Protein AF-A0A920HZS3-F1 (afdb_monomer)

Secondary structure (DSSP, 8-state):
-----------SSS-S--PPPTTTHHHHHHHHHHIIIIIITTTS--TTS--TT--------------GGGTS-HHHHHHHHHHHHHHHHTSPPPTT-SS---TTHHHHHHHHHHHHH-B---HHHHHHHHHHHHHTT---GGGGGGGB-

Foldseek 3Di:
DDPFPQPQDDDPDDDRDGDAADPTNVSSVVVVVCQCQFCVVQVQHGPVPDPVPPPDDGTGDDDDDDDVVVPDDPVVVVVVVVVVQVVQFPDDDDPPDPTGDDPPPVVVVVVVCLVVPADADDPVRVVVVVVVCVVVVPPDPVVCVVRYD

Radius of gyration: 22.38 Å; Cα contacts (8 Å, |Δi|>4): 102; chains: 1; bounding box: 60×46×53 Å

Solvent-accessible surface area (backbone atoms only — not comparable to full-atom values): 9313 Å² total; per-residue (Å²): 134,84,81,60,72,70,61,80,55,82,62,96,75,92,53,95,63,56,80,74,47,61,78,49,59,59,31,32,52,52,52,54,50,47,42,43,48,13,9,53,71,63,67,41,46,43,93,89,69,67,58,90,85,58,88,70,88,63,86,38,75,68,82,87,85,78,69,56,74,81,78,44,61,64,67,59,53,52,49,53,54,49,54,53,51,50,54,59,42,68,43,84,48,57,92,98,43,94,63,44,78,58,95,59,52,65,58,54,52,52,48,57,47,31,76,74,67,25,39,88,62,57,69,70,60,50,51,54,50,50,56,52,32,58,77,68,68,56,77,75,65,70,77,50,52,80,47,48,93

Structure (mmCIF, N/CA/C/O backbone):
data_AF-A0A920HZS3-F1
#
_entry.id   AF-A0A920HZS3-F1
#
loop_
_atom_site.group_PDB
_atom_site.id
_atom_site.type_symbol
_atom_site.label_atom_id
_atom_site.label_alt_id
_atom_site.label_comp_id
_atom_site.label_asym_id
_atom_site.label_entity_id
_atom_site.label_seq_id
_atom_site.pdbx_PDB_ins_code
_atom_site.Cartn_x
_atom_site.Cartn_y
_atom_site.Cartn_z
_atom_site.occupancy
_atom_site.B_iso_or_equiv
_atom_site.auth_seq_id
_atom_site.auth_comp_id
_atom_site.auth_asym_id
_atom_site.auth_atom_id
_atom_site.pdbx_PDB_model_num
ATOM 1 N N . MET A 1 1 ? 33.544 -1.940 9.341 1.00 32.44 1 MET A N 1
ATOM 2 C CA . MET A 1 1 ? 32.224 -2.349 9.871 1.00 32.44 1 MET A CA 1
ATOM 3 C C . MET A 1 1 ? 31.230 -1.238 9.549 1.00 32.44 1 MET A C 1
ATOM 5 O O . MET A 1 1 ? 31.240 -0.211 10.213 1.00 32.44 1 MET A O 1
ATOM 9 N N . VAL A 1 2 ? 30.465 -1.379 8.462 1.00 31.25 2 VAL A N 1
ATOM 10 C CA . VAL A 1 2 ? 29.473 -0.373 8.046 1.00 31.25 2 VAL A CA 1
ATOM 11 C C . VAL A 1 2 ? 28.285 -0.488 8.998 1.00 31.25 2 VAL A C 1
ATOM 13 O O . VAL A 1 2 ? 27.571 -1.487 8.977 1.00 31.25 2 VAL A O 1
ATOM 16 N N . LYS A 1 3 ? 28.110 0.497 9.885 1.00 35.41 3 LYS A N 1
ATOM 17 C CA . LYS A 1 3 ? 26.896 0.612 10.697 1.00 35.41 3 LYS A CA 1
ATOM 18 C C . LYS A 1 3 ? 25.742 0.905 9.743 1.00 35.41 3 LYS A C 1
ATOM 20 O O . LYS A 1 3 ? 25.602 2.025 9.265 1.00 35.41 3 LYS A O 1
ATOM 25 N N . TYR A 1 4 ? 24.945 -0.112 9.435 1.00 41.41 4 TYR A N 1
ATOM 26 C CA . TYR A 1 4 ? 23.640 0.098 8.823 1.00 41.41 4 TYR A CA 1
ATOM 27 C C . TYR A 1 4 ? 22.820 1.011 9.732 1.00 41.41 4 TYR A C 1
ATOM 29 O O . TYR A 1 4 ? 22.925 0.894 10.955 1.00 41.41 4 TYR A O 1
ATOM 37 N N . LEU A 1 5 ? 22.053 1.935 9.148 1.00 43.38 5 LEU A N 1
ATOM 38 C CA . LEU A 1 5 ? 21.222 2.883 9.886 1.00 43.38 5 LEU A CA 1
ATOM 39 C C . LEU A 1 5 ? 20.127 2.100 10.636 1.00 43.38 5 LEU A C 1
ATOM 41 O O . LEU A 1 5 ? 18.999 1.940 10.179 1.00 43.38 5 LEU A O 1
ATOM 45 N N . THR A 1 6 ? 20.456 1.571 11.807 1.00 38.56 6 THR A N 1
ATOM 46 C CA . THR A 1 6 ? 19.460 1.301 12.831 1.00 38.56 6 THR A CA 1
ATOM 47 C C . THR A 1 6 ? 19.045 2.676 13.327 1.00 38.56 6 THR A C 1
ATOM 49 O O . THR A 1 6 ? 19.744 3.266 14.154 1.00 38.56 6 THR A O 1
ATOM 52 N N . MET A 1 7 ? 17.978 3.235 12.756 1.00 43.72 7 MET A N 1
ATOM 53 C CA . MET A 1 7 ? 17.353 4.434 13.309 1.00 43.72 7 MET A CA 1
ATOM 54 C C . MET A 1 7 ? 16.944 4.077 14.737 1.00 43.72 7 MET A C 1
ATOM 56 O O . MET A 1 7 ? 16.033 3.280 14.952 1.00 43.72 7 MET A O 1
ATOM 60 N N . ARG A 1 8 ? 17.694 4.579 15.722 1.00 40.34 8 ARG A N 1
ATOM 61 C CA . ARG A 1 8 ? 17.333 4.454 17.133 1.00 40.34 8 ARG A CA 1
ATOM 62 C C . ARG A 1 8 ? 16.154 5.387 17.367 1.00 40.34 8 ARG A C 1
ATOM 64 O O . ARG A 1 8 ? 16.339 6.547 17.709 1.00 40.34 8 ARG A O 1
ATOM 71 N N . PHE A 1 9 ? 14.955 4.883 17.119 1.00 48.72 9 PHE A N 1
ATOM 72 C CA . PHE A 1 9 ? 13.735 5.539 17.556 1.00 48.72 9 PHE A CA 1
ATOM 73 C C . PHE A 1 9 ? 13.578 5.335 19.062 1.00 48.72 9 PHE A C 1
ATOM 75 O O . PHE A 1 9 ? 13.749 4.228 19.565 1.00 48.72 9 PHE A O 1
ATOM 82 N N . GLN A 1 10 ? 13.263 6.410 19.776 1.00 47.56 10 GLN A N 1
ATOM 83 C CA . GLN A 1 10 ? 13.046 6.423 21.217 1.00 47.56 10 GLN A CA 1
ATOM 84 C C . GLN A 1 10 ? 11.819 7.323 21.465 1.00 47.56 10 GLN A C 1
ATOM 86 O O . GLN A 1 10 ? 11.925 8.508 21.194 1.00 47.56 10 GLN A O 1
ATOM 91 N N . ILE A 1 11 ? 10.619 6.936 21.922 1.00 46.09 11 ILE A N 1
ATOM 92 C CA . ILE A 1 11 ? 9.870 5.673 22.071 1.00 46.09 11 ILE A CA 1
ATOM 93 C C . ILE A 1 11 ? 8.382 6.098 22.135 1.00 46.09 11 ILE A C 1
ATOM 95 O O . ILE A 1 11 ? 8.094 6.993 22.931 1.00 46.09 11 ILE A O 1
ATOM 99 N N . PRO A 1 12 ? 7.401 5.447 21.483 1.00 40.50 12 PRO A N 1
ATOM 100 C CA . PRO A 1 12 ? 6.062 5.345 22.056 1.00 40.50 12 PRO A CA 1
ATOM 101 C C . PRO A 1 12 ? 6.074 4.106 22.971 1.00 40.50 12 PRO A C 1
ATOM 103 O O . PRO A 1 12 ? 6.066 2.983 22.478 1.00 40.50 12 PRO A O 1
ATOM 106 N N . ASN A 1 13 ? 6.175 4.322 24.295 1.00 45.22 13 ASN A N 1
ATOM 107 C CA . ASN A 1 13 ? 6.324 3.340 25.401 1.00 45.22 13 ASN A CA 1
ATOM 108 C C . ASN A 1 13 ? 7.723 2.737 25.703 1.00 45.22 13 ASN A C 1
ATOM 110 O O . ASN A 1 13 ? 7.981 1.573 25.421 1.00 45.22 13 ASN A O 1
ATOM 114 N N . LYS A 1 14 ? 8.600 3.520 26.363 1.00 55.12 14 LYS A N 1
ATOM 115 C CA . LYS A 1 14 ? 9.710 3.155 27.301 1.00 55.12 14 LYS A CA 1
ATOM 116 C C . LYS A 1 14 ? 10.668 1.950 27.048 1.00 55.12 14 LYS A C 1
ATOM 118 O O . LYS A 1 14 ? 11.540 1.720 27.880 1.00 55.12 14 LYS A O 1
ATOM 123 N N . GLY A 1 15 ? 10.611 1.232 25.928 1.00 60.88 15 GLY A N 1
ATOM 124 C CA . GLY A 1 15 ? 11.574 0.189 25.542 1.00 60.88 15 GLY A CA 1
ATOM 125 C C . GLY A 1 15 ? 12.851 0.706 24.857 1.00 60.88 15 GLY A C 1
ATOM 126 O O . GLY A 1 15 ? 12.851 1.750 24.216 1.00 60.88 15 GLY A O 1
ATOM 127 N N . THR A 1 16 ? 13.948 -0.056 24.951 1.00 71.69 16 THR A N 1
ATOM 128 C CA . THR A 1 16 ? 15.247 0.229 24.292 1.00 71.69 16 THR A CA 1
ATOM 129 C C . THR A 1 16 ? 15.348 -0.298 22.852 1.00 71.69 16 THR A C 1
ATOM 131 O O . THR A 1 16 ? 16.395 -0.170 22.215 1.00 71.69 16 THR A O 1
ATOM 134 N N . GLY A 1 17 ? 14.285 -0.931 22.348 1.00 77.88 17 GLY A N 1
ATOM 135 C CA . GLY A 1 17 ? 14.233 -1.517 21.009 1.00 77.88 17 GLY A CA 1
ATOM 136 C C . GLY A 1 17 ? 13.891 -0.502 19.916 1.00 77.88 17 GLY A C 1
ATOM 137 O O . GLY A 1 17 ? 13.307 0.543 20.182 1.00 77.88 17 GLY A O 1
ATOM 138 N N . ALA A 1 18 ? 14.219 -0.845 18.669 1.00 79.88 18 ALA A N 1
ATOM 139 C CA . ALA A 1 18 ? 13.822 -0.096 17.479 1.00 79.88 18 ALA A CA 1
ATOM 140 C C . ALA A 1 18 ? 13.350 -1.056 16.381 1.00 79.88 18 ALA A C 1
ATOM 142 O O . ALA A 1 18 ? 13.878 -2.164 16.251 1.00 79.88 18 ALA A O 1
ATOM 143 N N . ILE A 1 19 ? 12.374 -0.621 15.579 1.00 86.06 19 ILE A N 1
ATOM 144 C CA . ILE A 1 19 ? 11.963 -1.351 14.376 1.00 86.06 19 ILE A CA 1
ATOM 145 C C . ILE A 1 19 ? 13.118 -1.304 13.371 1.00 86.06 19 ILE A C 1
ATOM 147 O O . ILE A 1 19 ? 13.740 -0.260 13.164 1.00 86.06 19 ILE A O 1
ATOM 151 N N . THR A 1 20 ? 13.424 -2.441 12.753 1.00 85.62 20 THR A N 1
ATOM 152 C CA . THR A 1 20 ? 14.476 -2.544 11.742 1.00 85.62 20 THR A CA 1
ATOM 153 C C . THR A 1 20 ? 13.915 -2.319 10.343 1.00 85.62 20 THR A C 1
ATOM 155 O O . THR A 1 20 ? 12.781 -2.681 10.032 1.00 85.62 20 THR A O 1
ATOM 158 N N . ALA A 1 21 ? 14.728 -1.724 9.470 1.00 88.81 21 ALA A N 1
ATOM 159 C CA . ALA A 1 21 ? 14.363 -1.577 8.070 1.00 88.81 21 ALA A CA 1
ATOM 160 C C . ALA A 1 21 ? 14.341 -2.943 7.364 1.00 88.81 21 ALA A C 1
ATOM 162 O O . ALA A 1 21 ? 15.256 -3.759 7.532 1.00 88.81 21 ALA A O 1
ATOM 163 N N . PHE A 1 22 ? 13.330 -3.173 6.522 1.00 89.75 22 PHE A N 1
ATOM 164 C CA . PHE A 1 22 ? 13.294 -4.355 5.661 1.00 89.75 22 PHE A CA 1
ATOM 165 C C . PHE A 1 22 ? 14.514 -4.355 4.725 1.00 89.75 22 PHE A C 1
ATOM 167 O O . PHE A 1 22 ? 14.925 -3.316 4.221 1.00 89.75 22 PHE A O 1
ATOM 174 N N . GLY A 1 23 ? 15.158 -5.500 4.499 1.00 91.56 23 GLY A N 1
ATOM 175 C CA . GLY A 1 23 ? 16.336 -5.541 3.620 1.00 91.56 23 GLY A CA 1
ATOM 176 C C . GLY A 1 23 ? 17.527 -4.679 4.088 1.00 91.56 23 GLY A C 1
ATOM 177 O O . GLY A 1 23 ? 18.344 -4.268 3.261 1.00 91.56 23 GLY A O 1
ATOM 178 N N . LEU A 1 24 ? 17.638 -4.405 5.396 1.00 92.50 24 LEU A N 1
ATOM 179 C CA . LEU A 1 24 ? 18.783 -3.744 6.039 1.00 92.50 24 LEU A CA 1
ATOM 180 C C . LEU A 1 24 ? 19.137 -2.391 5.389 1.00 92.50 24 LEU A C 1
ATOM 182 O O . LEU A 1 24 ? 18.318 -1.475 5.400 1.00 92.50 24 LEU A O 1
ATOM 186 N N . HIS A 1 25 ? 20.343 -2.240 4.823 1.00 91.94 25 HIS A N 1
ATOM 187 C CA . HIS A 1 25 ? 20.787 -0.984 4.202 1.00 91.94 25 HIS A CA 1
ATOM 188 C C . HIS A 1 25 ? 19.877 -0.507 3.077 1.00 91.94 25 HIS A C 1
ATOM 190 O O . HIS A 1 25 ? 19.737 0.699 2.899 1.00 91.94 25 HIS A O 1
ATOM 196 N N . LYS A 1 26 ? 19.257 -1.423 2.324 1.00 95.25 26 LYS A N 1
ATOM 197 C CA . LYS A 1 26 ? 18.381 -1.039 1.214 1.00 95.25 26 LYS A CA 1
ATOM 198 C C . LYS A 1 26 ? 17.103 -0.394 1.737 1.00 95.25 26 LYS A C 1
ATOM 200 O O . LYS A 1 26 ? 16.776 0.711 1.315 1.00 95.25 26 LYS A O 1
ATOM 205 N N . GLY A 1 27 ? 16.431 -1.017 2.708 1.00 93.62 27 GLY A N 1
ATOM 206 C CA . GLY A 1 27 ? 15.251 -0.404 3.322 1.00 93.62 27 GLY A CA 1
ATOM 207 C C . GLY A 1 27 ? 15.590 0.848 4.115 1.00 93.62 27 GLY A C 1
ATOM 208 O O . GLY A 1 27 ? 14.815 1.794 4.105 1.00 93.62 27 GLY A O 1
ATOM 209 N N . SER A 1 28 ? 16.762 0.899 4.750 1.00 92.94 28 SER A N 1
ATOM 210 C CA . SER A 1 28 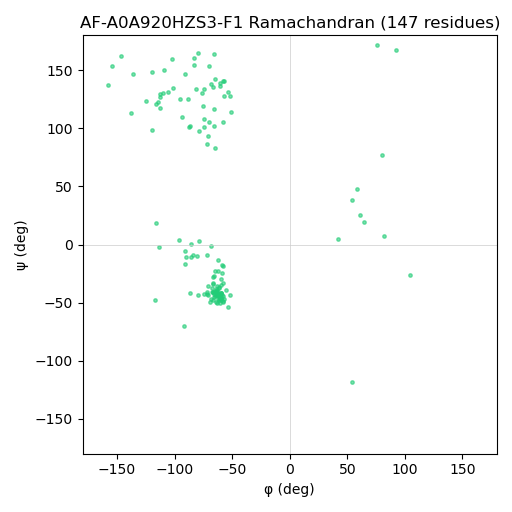? 17.225 2.108 5.430 1.00 92.94 28 SER A CA 1
ATOM 211 C C . SER A 1 28 ? 17.424 3.272 4.452 1.00 92.94 28 SER A C 1
ATOM 213 O O . SER A 1 28 ? 17.014 4.386 4.768 1.00 92.94 28 SER A O 1
ATOM 215 N N . GLY A 1 29 ? 18.019 3.030 3.280 1.00 94.88 29 GLY A N 1
ATOM 216 C CA . GLY A 1 29 ? 18.173 4.051 2.243 1.00 94.88 29 GLY A CA 1
ATOM 217 C C . GLY A 1 29 ? 16.828 4.523 1.687 1.00 94.88 29 GLY A C 1
ATOM 218 O O . GLY A 1 29 ? 16.615 5.723 1.533 1.00 94.88 29 GLY A O 1
ATOM 219 N N . ILE A 1 30 ? 15.890 3.595 1.465 1.00 95.12 30 ILE A N 1
ATOM 220 C CA . ILE A 1 30 ? 14.519 3.924 1.043 1.00 95.12 30 ILE A CA 1
ATOM 221 C C . ILE A 1 30 ? 13.816 4.777 2.106 1.00 95.12 30 ILE A C 1
ATOM 223 O O . ILE A 1 30 ? 13.226 5.798 1.768 1.00 95.12 30 ILE A O 1
ATOM 227 N N . ASN A 1 31 ? 13.922 4.411 3.385 1.00 91.81 31 ASN A N 1
ATOM 228 C CA . ASN A 1 31 ? 13.323 5.174 4.479 1.00 91.81 31 ASN A CA 1
ATOM 229 C C . ASN A 1 31 ? 13.921 6.585 4.593 1.00 91.81 31 ASN A C 1
ATOM 231 O O . ASN A 1 31 ? 13.195 7.550 4.805 1.00 91.81 31 ASN A O 1
ATOM 235 N N . PHE A 1 32 ? 15.237 6.719 4.409 1.00 92.31 32 PHE A N 1
ATOM 236 C CA . PHE A 1 32 ? 15.895 8.024 4.375 1.00 92.31 32 PHE A CA 1
ATOM 237 C C . PHE A 1 32 ? 15.349 8.901 3.239 1.00 92.31 32 PHE A C 1
ATOM 239 O O . PHE A 1 32 ? 15.003 10.057 3.463 1.00 92.31 32 PHE A O 1
ATOM 246 N N . MET A 1 33 ? 15.199 8.343 2.036 1.00 94.88 33 MET A N 1
ATOM 247 C CA . MET A 1 33 ? 14.591 9.052 0.908 1.00 94.88 33 MET A CA 1
ATOM 248 C C . MET A 1 33 ? 13.136 9.458 1.196 1.00 94.88 33 MET A C 1
ATOM 250 O O . MET A 1 33 ? 12.752 10.583 0.885 1.00 94.88 33 MET A O 1
ATOM 254 N N . MET A 1 34 ? 12.338 8.576 1.808 1.00 92.62 34 MET A N 1
ATOM 255 C CA . MET A 1 34 ? 10.951 8.872 2.190 1.00 92.62 34 MET A CA 1
ATOM 256 C C . MET A 1 34 ? 10.860 10.054 3.156 1.00 92.62 34 MET A C 1
ATOM 258 O O . MET A 1 34 ? 10.012 10.917 2.967 1.00 92.62 34 MET A O 1
ATOM 262 N N . GLU A 1 35 ? 11.756 10.139 4.138 1.00 91.19 35 GLU A N 1
ATOM 263 C CA . GLU A 1 35 ? 11.786 11.246 5.099 1.00 91.19 35 GLU A CA 1
ATOM 264 C C . GLU A 1 35 ? 12.113 12.589 4.423 1.00 91.19 35 GLU A C 1
ATOM 266 O O . GLU A 1 35 ? 11.509 13.618 4.724 1.00 91.19 35 GLU A O 1
ATOM 271 N N . ILE A 1 36 ? 13.038 12.585 3.460 1.00 93.50 36 ILE A N 1
ATOM 272 C CA . ILE A 1 36 ? 13.384 13.789 2.697 1.00 93.50 36 ILE A CA 1
ATOM 273 C C . ILE A 1 36 ? 12.223 14.223 1.797 1.00 93.50 36 ILE A C 1
ATOM 275 O O . ILE A 1 36 ? 11.869 15.399 1.776 1.00 93.50 36 ILE A O 1
ATOM 279 N N . LEU A 1 37 ? 11.618 13.291 1.060 1.00 95.06 37 LEU A N 1
ATOM 280 C CA . LEU A 1 37 ? 10.552 13.602 0.105 1.00 95.06 37 LEU A CA 1
ATOM 281 C C . LEU A 1 37 ? 9.221 13.925 0.786 1.00 95.06 37 LEU A C 1
ATOM 283 O O . LEU A 1 37 ? 8.528 14.844 0.366 1.00 95.06 37 LEU A O 1
ATOM 287 N N . GLY A 1 38 ? 8.853 13.158 1.807 1.00 92.06 38 GLY A N 1
ATOM 288 C CA . GLY A 1 38 ? 7.612 13.330 2.550 1.00 92.06 38 GLY A CA 1
ATOM 289 C C . GLY A 1 38 ? 7.713 14.451 3.570 1.00 92.06 38 GLY A C 1
ATOM 290 O O . GLY A 1 38 ? 6.803 15.260 3.646 1.00 92.06 38 GLY A O 1
ATOM 291 N N . GLY A 1 39 ? 8.813 14.547 4.313 1.00 89.75 39 GLY A N 1
ATOM 292 C CA . GLY A 1 39 ? 8.986 15.514 5.395 1.00 89.75 39 GLY A CA 1
ATOM 293 C C . GLY A 1 39 ? 9.628 16.824 4.945 1.00 89.75 39 GLY A C 1
ATOM 294 O O . GLY A 1 39 ? 8.968 17.863 4.880 1.00 89.75 39 GLY A O 1
ATOM 295 N N . ALA A 1 40 ? 10.922 16.774 4.612 1.00 89.81 40 ALA A N 1
ATOM 296 C CA . ALA A 1 40 ? 11.713 17.975 4.326 1.00 89.81 40 ALA A CA 1
ATOM 297 C C . ALA A 1 40 ? 11.177 18.768 3.124 1.00 89.81 40 ALA A C 1
ATOM 299 O O . ALA A 1 40 ? 10.996 19.980 3.218 1.00 89.81 40 ALA A O 1
ATOM 300 N N . LEU A 1 41 ? 10.895 18.089 2.009 1.00 93.12 41 LEU A N 1
ATOM 301 C CA . LEU A 1 41 ? 10.446 18.724 0.770 1.00 93.12 41 LEU A CA 1
ATOM 302 C C . LEU A 1 41 ? 9.047 19.340 0.896 1.00 93.12 41 LEU A C 1
ATOM 304 O O . LEU A 1 41 ? 8.796 20.398 0.328 1.00 93.12 41 LEU A O 1
ATOM 308 N N . THR A 1 42 ? 8.135 18.696 1.627 1.00 91.25 42 THR A N 1
ATOM 309 C CA . THR A 1 42 ? 6.761 19.205 1.795 1.00 91.25 42 THR A CA 1
ATOM 310 C C . THR A 1 42 ? 6.653 20.299 2.857 1.00 91.25 42 THR A C 1
ATOM 312 O O . THR A 1 42 ? 5.599 20.917 2.984 1.00 91.25 42 THR A O 1
ATOM 315 N N . GLY A 1 43 ? 7.716 20.535 3.634 1.00 87.19 43 GLY A N 1
ATOM 316 C CA . GLY A 1 43 ? 7.717 21.484 4.747 1.00 87.19 43 GLY A CA 1
ATOM 317 C C . GLY A 1 43 ? 7.130 20.938 6.053 1.00 87.19 43 GLY A C 1
ATOM 318 O O . GLY A 1 43 ? 7.019 21.692 7.014 1.00 87.19 43 GLY A O 1
ATOM 319 N N . SER A 1 44 ? 6.808 19.641 6.125 1.00 85.62 44 SER A N 1
ATOM 320 C CA . SER A 1 44 ? 6.258 18.993 7.334 1.00 85.62 44 SER A CA 1
ATOM 321 C C . SER A 1 44 ? 7.321 18.666 8.396 1.00 85.62 44 SER A C 1
ATOM 323 O O . SER A 1 44 ? 7.029 18.041 9.412 1.00 85.62 44 SER A O 1
ATOM 325 N N . GLY A 1 45 ? 8.579 19.042 8.151 1.00 83.25 45 GLY A N 1
ATOM 326 C CA . GLY A 1 45 ? 9.704 18.712 9.021 1.00 83.25 45 GLY A CA 1
ATOM 327 C C . GLY A 1 45 ? 10.158 17.257 8.894 1.00 83.25 45 GLY A C 1
ATOM 328 O O . GLY A 1 45 ? 9.547 16.447 8.203 1.00 83.25 45 GLY A O 1
ATOM 329 N N . VAL A 1 46 ? 11.281 16.945 9.541 1.00 83.56 46 VAL A N 1
ATOM 330 C CA . VAL A 1 46 ? 11.830 15.584 9.616 1.00 83.56 46 VAL A CA 1
ATOM 331 C C . VAL A 1 46 ? 11.917 15.131 11.067 1.00 83.56 46 VAL A C 1
ATOM 333 O O . VAL A 1 46 ? 12.205 15.926 11.963 1.00 83.56 46 VAL A O 1
ATOM 336 N N . ASN A 1 47 ? 11.765 13.831 11.289 1.00 75.06 47 ASN A N 1
ATOM 337 C CA . ASN A 1 47 ? 11.785 13.176 12.595 1.00 75.06 47 ASN A CA 1
ATOM 338 C C . ASN A 1 47 ? 13.089 13.400 13.392 1.00 75.06 47 ASN A C 1
ATOM 340 O O . ASN A 1 47 ? 13.107 13.229 14.608 1.00 75.06 47 ASN A O 1
ATOM 344 N N . GLY A 1 48 ? 14.186 13.800 12.738 1.00 67.69 48 GLY A N 1
ATOM 345 C CA . GLY A 1 48 ? 15.458 14.136 13.394 1.00 67.69 48 GLY A CA 1
ATOM 346 C C . GLY A 1 48 ? 15.580 15.582 13.896 1.00 67.69 48 GLY A C 1
ATOM 347 O O . GLY A 1 48 ? 16.535 15.885 14.604 1.00 67.69 48 GLY A O 1
ATOM 348 N N . GLY A 1 49 ? 14.652 16.468 13.519 1.00 58.19 49 GLY A N 1
ATOM 349 C CA . GLY A 1 49 ? 14.699 17.909 13.797 1.00 58.19 49 GLY A CA 1
ATOM 350 C C . GLY A 1 49 ? 13.565 18.410 14.689 1.00 58.19 49 GLY A C 1
ATOM 351 O O . GLY A 1 49 ? 13.263 19.601 14.667 1.00 58.19 49 GLY A O 1
ATOM 352 N N . VAL A 1 50 ? 12.902 17.512 15.424 1.00 55.09 50 VAL A N 1
ATOM 353 C CA . VAL A 1 50 ? 11.765 17.874 16.275 1.00 55.09 50 VAL A CA 1
ATOM 354 C C . VAL A 1 50 ? 12.280 18.692 17.452 1.00 55.09 50 VAL A C 1
ATOM 356 O O . VAL A 1 50 ? 12.911 18.173 18.374 1.00 55.09 50 VAL A O 1
ATOM 359 N N . ASP A 1 51 ? 12.019 19.992 17.387 1.00 56.34 51 ASP A N 1
ATOM 360 C CA . ASP A 1 51 ? 11.995 20.857 18.553 1.00 56.34 51 ASP A CA 1
ATOM 361 C C . ASP A 1 51 ? 11.078 20.194 19.585 1.00 56.34 51 ASP A C 1
ATOM 363 O O . ASP A 1 51 ? 9.895 19.981 19.308 1.00 56.34 51 ASP A O 1
ATOM 367 N N . LYS A 1 52 ? 11.636 19.760 20.720 1.00 57.12 52 LYS A N 1
ATOM 368 C CA . LYS A 1 52 ? 10.922 18.917 21.698 1.00 57.12 52 LYS A CA 1
ATOM 369 C C . LYS A 1 52 ? 9.697 19.614 22.296 1.00 57.12 52 LYS A C 1
ATOM 371 O O . LYS A 1 52 ? 8.862 18.942 22.893 1.00 57.12 52 LYS A O 1
ATOM 376 N N . ASP A 1 53 ? 9.597 20.921 22.080 1.00 58.38 53 ASP A N 1
ATOM 377 C CA . ASP A 1 53 ? 8.519 21.788 22.538 1.00 58.38 53 ASP A CA 1
ATOM 378 C C . ASP A 1 53 ? 7.369 21.904 21.515 1.00 58.38 53 ASP A C 1
ATOM 380 O O . ASP A 1 53 ? 6.327 22.491 21.807 1.00 58.38 53 ASP A O 1
ATOM 384 N N . LYS A 1 54 ? 7.504 21.324 20.310 1.00 57.03 54 LYS A N 1
ATOM 385 C CA . LYS A 1 54 ? 6.399 21.201 19.348 1.00 57.03 54 LYS A CA 1
ATOM 386 C C . LYS A 1 54 ? 5.616 19.917 19.616 1.00 57.03 54 LYS A C 1
ATOM 388 O O . LYS A 1 54 ? 5.990 18.842 19.161 1.00 57.03 54 LYS A O 1
ATOM 393 N N . GLU A 1 55 ? 4.466 20.050 20.270 1.00 55.25 55 GLU A N 1
ATOM 394 C CA . GLU A 1 55 ? 3.528 18.945 20.543 1.00 55.25 55 GLU A CA 1
ATOM 395 C C . GLU A 1 55 ? 2.826 18.373 19.290 1.00 55.25 55 GLU A C 1
ATOM 397 O O . GLU A 1 55 ? 2.048 17.423 19.379 1.00 55.25 55 GLU A O 1
ATOM 402 N N . ASN A 1 56 ? 3.091 18.918 18.101 1.00 62.53 56 ASN A N 1
ATOM 403 C CA . ASN A 1 56 ? 2.389 18.534 16.882 1.00 62.53 56 ASN A CA 1
ATOM 404 C C . ASN A 1 56 ? 3.140 17.437 16.123 1.00 62.53 56 ASN A C 1
ATOM 406 O O . ASN A 1 56 ? 4.167 17.694 15.495 1.00 62.53 56 ASN A O 1
ATOM 410 N N . ILE A 1 57 ? 2.575 16.229 16.113 1.00 68.81 57 ILE A N 1
ATOM 411 C CA . ILE A 1 57 ? 2.971 15.166 15.184 1.00 68.81 57 ILE A CA 1
ATOM 412 C C . ILE A 1 57 ? 2.611 15.624 13.767 1.00 68.81 57 ILE A C 1
ATOM 414 O O . ILE A 1 57 ? 1.438 15.821 13.450 1.00 68.81 57 ILE A O 1
ATOM 418 N N . GLN A 1 58 ? 3.618 15.787 12.911 1.00 74.94 58 GLN A N 1
ATOM 419 C CA . GLN A 1 58 ? 3.436 16.152 11.507 1.00 74.94 58 GLN A CA 1
ATOM 420 C C . GLN A 1 58 ? 3.690 14.926 10.628 1.00 74.94 58 GLN A C 1
ATOM 422 O O . GLN A 1 58 ? 4.682 14.223 10.804 1.00 74.94 58 GLN A O 1
ATOM 427 N N . ASN A 1 59 ? 2.779 14.656 9.691 1.00 82.00 59 ASN A N 1
ATOM 428 C CA . ASN A 1 59 ? 2.923 13.584 8.710 1.00 82.00 59 ASN A CA 1
ATOM 429 C C . ASN A 1 59 ? 2.911 14.191 7.308 1.00 82.00 59 ASN A C 1
ATOM 431 O O . ASN A 1 59 ? 1.851 14.517 6.771 1.00 82.00 59 ASN A O 1
ATOM 435 N N . GLY A 1 60 ? 4.102 14.377 6.748 1.00 87.88 60 GLY A N 1
ATOM 436 C CA . GLY A 1 60 ? 4.258 14.937 5.418 1.00 87.88 60 GLY A CA 1
ATOM 437 C C . GLY A 1 60 ? 4.063 13.894 4.324 1.00 87.88 60 GLY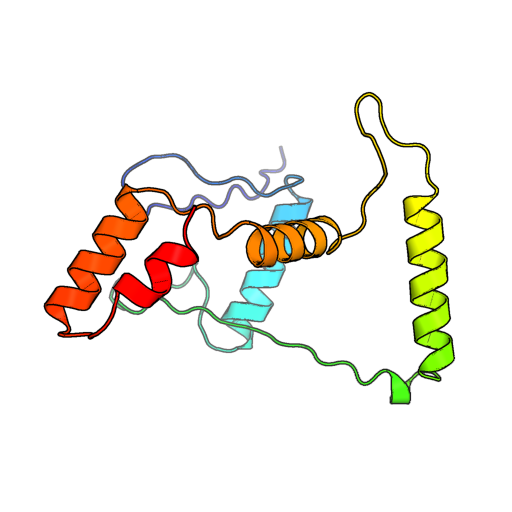 A C 1
ATOM 438 O O . GLY A 1 60 ? 4.611 12.793 4.382 1.00 87.88 60 GLY A O 1
ATOM 439 N N . MET A 1 61 ? 3.289 14.252 3.300 1.00 91.88 61 MET A N 1
ATOM 440 C CA . MET A 1 61 ? 2.973 13.373 2.178 1.00 91.88 61 MET A CA 1
ATOM 441 C C . MET A 1 61 ? 3.353 14.030 0.853 1.00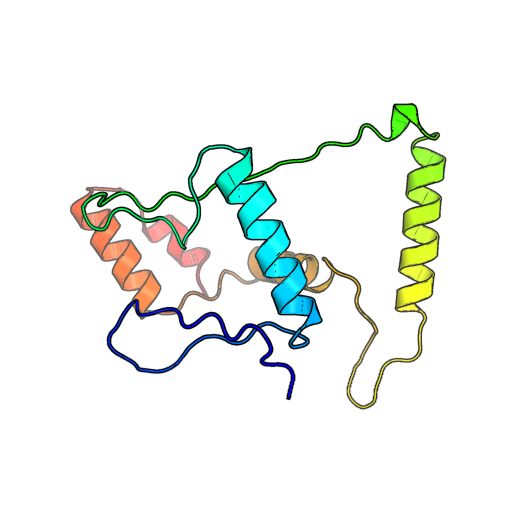 91.88 61 MET A C 1
ATOM 443 O O . MET A 1 61 ? 2.840 15.090 0.502 1.00 91.88 61 MET A O 1
ATOM 447 N N . LEU A 1 62 ? 4.192 13.345 0.075 1.00 95.31 62 LEU A N 1
ATOM 448 C CA . LEU A 1 62 ? 4.404 13.646 -1.338 1.00 95.31 62 LEU A CA 1
ATOM 449 C C . LEU A 1 62 ? 3.500 12.746 -2.186 1.00 95.31 62 LEU A C 1
ATOM 451 O O . LEU A 1 62 ? 3.573 11.523 -2.085 1.00 95.31 62 LEU A O 1
ATOM 455 N N . SER A 1 63 ? 2.685 13.346 -3.055 1.00 95.88 63 SER A N 1
ATOM 456 C CA . SER A 1 63 ? 1.895 12.621 -4.057 1.00 95.88 63 SER A CA 1
ATOM 457 C C . SER A 1 63 ? 2.401 12.933 -5.461 1.00 95.88 63 SER A C 1
ATOM 459 O O . SER A 1 63 ? 2.535 14.099 -5.828 1.00 95.88 63 SER A O 1
ATOM 461 N N . VAL A 1 64 ? 2.652 11.893 -6.258 1.00 95.94 64 VAL A N 1
ATOM 462 C CA . VAL A 1 64 ? 3.112 12.015 -7.647 1.00 95.94 64 VAL A CA 1
ATOM 463 C C . VAL A 1 64 ? 2.051 11.436 -8.573 1.00 95.94 64 VAL A C 1
ATOM 465 O O . VAL A 1 64 ? 1.716 10.257 -8.480 1.00 95.94 64 VAL A O 1
ATOM 468 N N . TYR A 1 65 ? 1.546 12.262 -9.488 1.00 97.00 65 TYR A N 1
ATOM 469 C CA . TYR A 1 65 ? 0.557 11.866 -10.488 1.00 97.00 65 TYR A CA 1
ATOM 470 C C . TYR A 1 65 ? 1.180 11.950 -11.878 1.00 97.00 65 TYR A C 1
ATOM 472 O O . TYR A 1 65 ? 1.645 13.009 -12.295 1.00 97.00 65 TYR A O 1
ATOM 480 N N . ILE A 1 66 ? 1.181 10.831 -12.602 1.00 96.50 66 ILE A N 1
ATOM 481 C CA . ILE A 1 66 ? 1.759 10.740 -13.946 1.00 96.50 66 ILE A CA 1
ATOM 482 C C . ILE A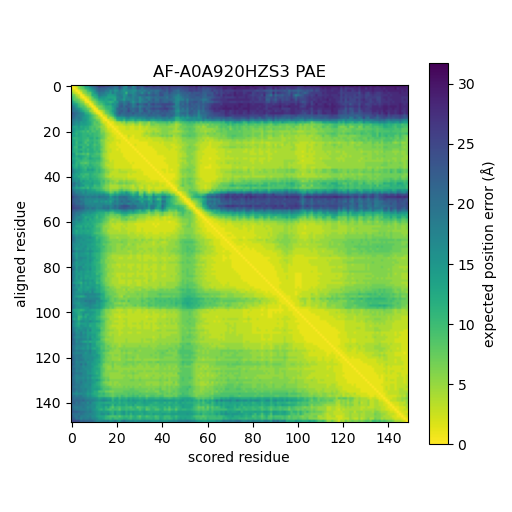 1 66 ? 0.630 10.505 -14.949 1.00 96.50 66 ILE A C 1
ATOM 484 O O . ILE A 1 66 ? -0.061 9.488 -14.910 1.00 96.50 66 ILE A O 1
ATOM 488 N N . SER A 1 67 ? 0.439 11.456 -15.865 1.00 96.81 67 SER A N 1
ATOM 489 C CA . SER A 1 67 ? -0.558 11.356 -16.935 1.00 96.81 67 SER A CA 1
ATOM 490 C C . SER A 1 67 ? -0.040 10.464 -18.065 1.00 96.81 67 SER A C 1
ATOM 492 O O . SER A 1 67 ? 0.690 10.930 -18.938 1.00 96.81 67 SER A O 1
ATOM 494 N N . ILE A 1 68 ? -0.445 9.189 -18.069 1.00 97.44 68 ILE A N 1
ATOM 495 C CA . ILE A 1 68 ? 0.021 8.168 -19.032 1.00 97.44 68 ILE A CA 1
ATOM 496 C C . ILE A 1 68 ? -0.189 8.589 -20.492 1.00 97.44 68 ILE A C 1
ATOM 498 O O . ILE A 1 68 ? 0.705 8.400 -21.311 1.00 97.44 68 ILE A O 1
ATOM 502 N N . LYS A 1 69 ? -1.319 9.242 -20.800 1.00 95.88 69 LYS A N 1
ATOM 503 C CA . LYS A 1 69 ? -1.662 9.717 -22.154 1.00 95.88 69 LYS A CA 1
ATOM 504 C C . LYS A 1 69 ? -0.643 10.690 -22.765 1.00 95.88 69 LYS A C 1
ATOM 506 O O . LYS A 1 69 ? -0.677 10.915 -23.966 1.00 95.88 69 LYS A O 1
ATOM 511 N N . ASN A 1 70 ? 0.230 11.287 -21.947 1.00 97.31 70 ASN A N 1
ATOM 512 C CA . ASN A 1 70 ? 1.285 12.185 -22.421 1.00 97.31 70 ASN A CA 1
ATOM 513 C C . ASN A 1 70 ? 2.544 11.424 -22.876 1.00 97.31 70 ASN A C 1
ATOM 515 O O . ASN A 1 70 ? 3.453 12.046 -23.414 1.00 97.31 70 ASN A O 1
ATOM 519 N N . PHE A 1 71 ? 2.615 10.112 -22.633 1.00 97.06 71 PHE A N 1
ATOM 520 C CA . PHE A 1 71 ? 3.769 9.269 -22.950 1.00 97.06 71 PHE A CA 1
ATOM 521 C C . PHE A 1 71 ? 3.415 8.190 -23.972 1.00 97.06 71 PHE A C 1
ATOM 523 O O . PHE A 1 71 ? 4.143 8.003 -24.941 1.00 97.06 71 PHE A O 1
ATOM 530 N N . VAL A 1 72 ? 2.305 7.478 -23.759 1.00 97.94 72 VAL A N 1
ATOM 531 C CA . VAL A 1 72 ? 1.881 6.343 -24.590 1.00 97.94 72 VAL A CA 1
ATOM 532 C C . VAL A 1 72 ? 0.358 6.264 -24.685 1.00 97.94 72 VAL A C 1
ATOM 534 O O . VAL A 1 72 ? -0.361 6.821 -23.850 1.00 97.94 72 VAL A O 1
ATOM 537 N N . ASP A 1 73 ? -0.138 5.532 -25.687 1.00 97.94 73 ASP A N 1
ATOM 538 C CA . ASP A 1 73 ? -1.553 5.170 -25.756 1.00 97.94 73 ASP A CA 1
ATOM 539 C C . ASP A 1 73 ? -1.985 4.386 -24.502 1.00 97.94 73 ASP A C 1
ATOM 541 O O . ASP A 1 73 ? -1.259 3.537 -23.974 1.00 97.94 73 ASP A O 1
ATOM 545 N N . LEU A 1 74 ? -3.193 4.675 -24.013 1.00 97.06 74 LEU A N 1
ATOM 546 C CA . LEU A 1 74 ? -3.682 4.104 -22.762 1.00 97.06 74 LEU A CA 1
ATOM 547 C C . LEU A 1 74 ? -4.004 2.611 -22.890 1.00 97.06 74 LEU A C 1
ATOM 549 O O . LEU A 1 74 ? -3.803 1.867 -21.928 1.00 97.06 74 LEU A O 1
ATOM 553 N N . ASN A 1 75 ? -4.513 2.164 -24.041 1.00 97.44 75 ASN A N 1
ATOM 554 C CA . ASN A 1 75 ? -4.812 0.748 -24.252 1.00 97.44 75 ASN A CA 1
ATOM 555 C C . ASN A 1 75 ? -3.520 -0.051 -24.389 1.00 97.44 75 ASN A C 1
ATOM 557 O O . ASN A 1 75 ? -3.400 -1.110 -23.776 1.00 97.44 75 ASN A O 1
ATOM 561 N N . TYR A 1 76 ? -2.533 0.496 -25.101 1.00 97.88 76 TYR A N 1
ATOM 562 C CA . TYR A 1 76 ? -1.182 -0.052 -25.134 1.00 97.88 76 TYR A CA 1
ATOM 563 C C . TYR A 1 76 ? -0.611 -0.228 -23.719 1.00 97.88 76 TYR A C 1
ATOM 565 O O . TYR A 1 76 ? -0.259 -1.341 -23.337 1.00 97.88 76 TYR A O 1
ATOM 573 N N . PHE A 1 77 ? -0.611 0.826 -22.892 1.00 98.19 77 PHE A N 1
ATOM 574 C CA . PHE A 1 77 ? -0.091 0.744 -21.522 1.00 98.19 77 PHE A CA 1
ATOM 575 C C . PHE A 1 77 ? -0.816 -0.306 -20.668 1.00 98.19 77 PHE A C 1
ATOM 577 O O . PHE A 1 77 ? -0.178 -1.081 -19.958 1.00 98.19 77 PHE A O 1
ATOM 584 N N . LYS A 1 78 ? -2.153 -0.368 -20.748 1.00 97.62 78 LYS A N 1
ATOM 585 C CA . LYS A 1 78 ? -2.945 -1.388 -20.040 1.00 97.62 78 LYS A CA 1
ATOM 586 C C . LYS A 1 78 ? -2.565 -2.805 -20.468 1.00 97.62 78 LYS A C 1
ATOM 588 O O . LYS A 1 78 ? -2.469 -3.682 -19.611 1.00 97.62 78 LYS A O 1
ATOM 593 N N . ASN A 1 79 ? -2.351 -3.020 -21.765 1.00 98.31 79 ASN A N 1
ATOM 594 C CA . ASN A 1 79 ? -1.947 -4.318 -22.295 1.00 98.31 79 ASN A CA 1
ATOM 595 C C . ASN A 1 79 ? -0.554 -4.710 -21.795 1.00 98.31 79 ASN A C 1
ATOM 597 O O . ASN A 1 79 ? -0.402 -5.821 -21.299 1.00 98.31 79 ASN A O 1
ATOM 601 N N . GLU A 1 80 ? 0.416 -3.795 -21.818 1.00 98.25 80 GLU A N 1
ATOM 602 C CA . GLU A 1 80 ? 1.768 -4.041 -21.295 1.00 98.25 80 GLU A CA 1
ATOM 603 C C . GLU A 1 80 ? 1.750 -4.397 -19.801 1.00 98.25 80 GLU A C 1
ATOM 605 O O . GLU A 1 80 ? 2.343 -5.393 -19.379 1.00 98.25 80 GLU A O 1
ATOM 610 N N . VAL A 1 81 ? 0.999 -3.641 -18.990 1.00 97.56 81 VAL A N 1
ATOM 611 C CA . VAL A 1 81 ? 0.830 -3.931 -17.556 1.00 97.56 81 VAL A CA 1
ATOM 612 C C . VAL A 1 81 ? 0.200 -5.307 -17.346 1.00 97.56 81 VAL A C 1
ATOM 614 O O . VAL A 1 81 ? 0.651 -6.059 -16.477 1.00 97.56 81 VAL A O 1
ATOM 617 N N . LYS A 1 82 ? -0.825 -5.661 -18.133 1.00 97.81 82 LYS A N 1
ATOM 618 C CA . LYS A 1 82 ? -1.476 -6.972 -18.052 1.00 97.81 82 LYS A CA 1
ATOM 619 C C . LYS A 1 82 ? -0.504 -8.094 -18.415 1.00 97.81 82 LYS A C 1
ATOM 621 O O . LYS A 1 82 ? -0.377 -9.037 -17.643 1.00 97.81 82 LYS A O 1
ATOM 626 N N . LEU A 1 83 ? 0.192 -7.975 -19.543 1.00 98.31 83 LEU A N 1
ATOM 627 C CA . LEU A 1 83 ? 1.150 -8.975 -20.017 1.00 98.31 83 LEU A CA 1
ATOM 628 C C . LEU A 1 83 ? 2.238 -9.238 -18.976 1.00 98.31 83 LEU A C 1
ATOM 630 O O . LEU A 1 83 ? 2.503 -10.391 -18.643 1.00 98.31 83 LEU A O 1
ATOM 634 N N . TYR A 1 84 ? 2.816 -8.180 -18.404 1.00 98.19 84 TYR A N 1
ATOM 635 C CA . TYR A 1 84 ? 3.841 -8.332 -17.376 1.00 98.19 84 TYR A CA 1
ATOM 636 C C . TYR A 1 84 ? 3.286 -8.936 -16.080 1.00 98.19 84 TYR A C 1
ATOM 638 O O . TYR A 1 84 ? 3.908 -9.811 -15.480 1.00 98.19 84 TYR A O 1
ATOM 646 N N . SER A 1 85 ? 2.089 -8.518 -15.665 1.00 97.69 85 SER A N 1
ATOM 647 C CA . SER A 1 85 ? 1.421 -9.079 -14.487 1.00 97.69 85 SER A CA 1
ATOM 648 C C . SER A 1 85 ? 1.143 -10.576 -14.649 1.00 97.69 85 SER A C 1
ATOM 650 O O . SER A 1 85 ? 1.368 -11.350 -13.720 1.00 97.69 85 SER A O 1
ATOM 652 N N . ASP A 1 86 ? 0.675 -10.993 -15.825 1.00 97.50 86 ASP A N 1
ATOM 653 C CA . ASP A 1 86 ? 0.407 -12.397 -16.144 1.00 97.50 86 ASP A CA 1
ATOM 654 C C . ASP A 1 86 ? 1.705 -13.209 -16.200 1.00 97.50 86 ASP A C 1
ATOM 656 O O . ASP A 1 86 ? 1.772 -14.304 -15.644 1.00 97.50 86 ASP A O 1
ATOM 660 N N . PHE A 1 87 ? 2.765 -12.643 -16.783 1.00 97.81 87 PHE A N 1
ATOM 661 C CA . PHE A 1 87 ? 4.094 -13.248 -16.786 1.00 97.81 87 PHE A CA 1
ATOM 662 C C . PHE A 1 87 ? 4.613 -13.501 -15.362 1.00 97.81 87 PHE A C 1
ATOM 664 O O . PHE A 1 87 ? 5.015 -14.624 -15.050 1.00 97.81 87 PHE A O 1
ATOM 671 N N . VAL A 1 88 ? 4.540 -12.510 -14.464 1.00 97.38 88 VAL A N 1
ATOM 672 C CA . VAL A 1 88 ? 4.964 -12.678 -13.061 1.00 97.38 88 VAL A CA 1
ATOM 673 C C . VAL A 1 88 ? 4.160 -13.787 -12.377 1.00 97.38 88 VAL A C 1
ATOM 675 O O . VAL A 1 88 ? 4.751 -14.670 -11.755 1.00 97.38 88 VAL A O 1
ATOM 678 N N . ARG A 1 89 ? 2.831 -13.797 -12.538 1.00 96.12 89 ARG A N 1
ATOM 679 C CA . ARG A 1 89 ? 1.965 -14.835 -11.950 1.00 96.12 89 ARG A CA 1
ATOM 680 C C . ARG A 1 89 ? 2.203 -16.230 -12.528 1.00 96.12 89 ARG A C 1
ATOM 682 O O . ARG A 1 89 ? 1.986 -17.209 -11.824 1.00 96.12 89 ARG A O 1
ATOM 689 N N . SER A 1 90 ? 2.668 -16.331 -13.774 1.00 96.75 90 SER A N 1
ATOM 690 C CA . SER A 1 90 ? 2.982 -17.613 -14.421 1.00 96.75 90 SER A CA 1
ATOM 691 C C . SER A 1 90 ? 4.243 -18.299 -13.879 1.00 96.75 90 SER A C 1
ATOM 693 O O . SER A 1 90 ? 4.517 -19.449 -14.222 1.00 96.75 90 SER A O 1
ATOM 695 N N . SER A 1 91 ? 5.018 -17.613 -13.031 1.00 96.81 91 SER A N 1
ATOM 696 C CA . SER A 1 91 ? 6.233 -18.176 -12.440 1.00 96.81 91 SER A CA 1
ATOM 697 C C . SER A 1 91 ? 5.911 -19.358 -11.512 1.00 96.81 91 SER A C 1
ATOM 699 O O . SER A 1 91 ? 4.934 -19.289 -10.760 1.00 96.81 91 SER A O 1
ATOM 701 N N . PRO A 1 92 ? 6.739 -20.422 -11.491 1.00 96.50 92 PRO A N 1
ATOM 702 C CA . PRO A 1 92 ? 6.551 -21.532 -10.563 1.00 96.50 92 PRO A CA 1
ATOM 703 C C . PRO A 1 92 ? 6.539 -21.039 -9.108 1.00 96.50 92 PRO A C 1
ATOM 705 O O . PRO A 1 92 ? 7.468 -20.330 -8.701 1.00 96.50 92 PRO A O 1
ATOM 708 N N . PRO A 1 93 ? 5.522 -21.393 -8.303 1.00 96.44 93 PRO A N 1
ATOM 709 C CA . PRO A 1 93 ? 5.476 -20.965 -6.916 1.00 96.44 93 PRO A CA 1
ATOM 710 C C . PRO A 1 93 ? 6.556 -21.670 -6.086 1.00 96.44 93 PRO A C 1
ATOM 712 O O . PRO A 1 93 ? 6.994 -22.783 -6.384 1.00 96.44 93 PRO A O 1
ATOM 715 N N . ALA A 1 94 ? 6.987 -21.016 -5.006 1.00 95.56 94 ALA A N 1
ATOM 716 C CA . ALA A 1 94 ? 7.896 -21.623 -4.041 1.00 95.56 94 ALA A CA 1
ATOM 717 C C . ALA A 1 94 ? 7.229 -22.802 -3.304 1.00 95.56 94 ALA A C 1
ATOM 719 O O . ALA A 1 94 ? 6.006 -22.935 -3.272 1.00 95.56 94 ALA A O 1
ATOM 720 N N . LYS A 1 95 ? 8.034 -23.650 -2.650 1.00 96.19 95 LYS A N 1
ATOM 721 C CA . LYS A 1 95 ? 7.517 -24.755 -1.828 1.00 96.19 95 LYS A CA 1
ATOM 722 C C . LYS A 1 95 ? 6.511 -24.227 -0.794 1.00 96.19 95 LYS A C 1
ATOM 724 O O . LYS A 1 95 ? 6.821 -23.290 -0.063 1.00 96.19 95 LYS A O 1
ATOM 729 N N . ASN A 1 96 ? 5.348 -24.875 -0.706 1.00 94.56 96 ASN A N 1
ATOM 730 C CA . ASN A 1 96 ? 4.226 -24.507 0.172 1.00 94.56 96 ASN A CA 1
ATOM 731 C C . ASN A 1 96 ? 3.571 -23.148 -0.142 1.00 94.56 96 ASN A C 1
ATOM 733 O O . ASN A 1 96 ? 2.882 -22.589 0.709 1.00 94.56 96 ASN A O 1
ATOM 737 N N . VAL A 1 97 ? 3.770 -22.613 -1.346 1.00 94.81 97 VAL A N 1
ATOM 738 C CA . VAL A 1 97 ? 3.030 -21.459 -1.863 1.00 94.81 97 VAL A CA 1
ATOM 739 C C . VAL A 1 97 ? 2.115 -21.958 -2.976 1.00 94.81 97 VAL A C 1
ATOM 741 O O . VAL A 1 97 ? 2.556 -22.691 -3.853 1.00 94.81 97 VAL A O 1
ATOM 744 N N . GLU A 1 98 ? 0.835 -21.592 -2.928 1.00 93.25 98 GLU A N 1
ATOM 745 C CA . GLU A 1 98 ? -0.153 -22.042 -3.918 1.00 93.25 98 GLU A CA 1
ATOM 746 C C . GLU A 1 98 ? 0.053 -21.364 -5.279 1.00 93.25 98 GLU A C 1
ATOM 748 O O . GLU A 1 98 ? 0.010 -22.012 -6.319 1.00 93.25 98 GLU A O 1
ATOM 753 N N . GLN A 1 99 ? 0.314 -20.055 -5.268 1.00 94.62 99 GLN A N 1
ATOM 754 C CA . GLN A 1 99 ? 0.484 -19.244 -6.471 1.00 94.62 99 GLN A CA 1
ATOM 755 C C . GLN A 1 99 ? 1.347 -18.010 -6.195 1.00 94.62 99 GLN A C 1
ATOM 757 O O . GLN A 1 99 ? 1.400 -17.506 -5.068 1.00 94.62 99 GLN A O 1
ATOM 762 N N . VAL A 1 100 ? 2.012 -17.506 -7.234 1.00 96.94 100 VAL A N 1
ATOM 763 C CA . VAL A 1 100 ? 2.726 -16.227 -7.178 1.00 96.94 100 VAL A CA 1
ATOM 764 C C . VAL A 1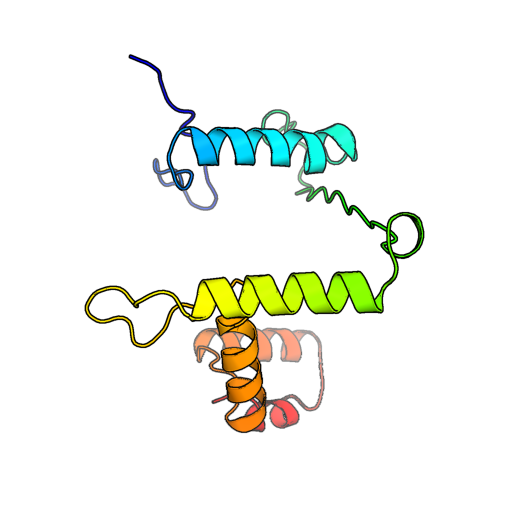 100 ? 1.711 -15.087 -7.243 1.00 96.94 100 VAL A C 1
ATOM 766 O O . VAL A 1 100 ? 0.848 -15.061 -8.114 1.00 96.94 100 VAL A O 1
ATOM 769 N N . LEU A 1 101 ? 1.828 -14.139 -6.315 1.00 96.50 101 LEU A N 1
ATOM 770 C CA . LEU A 1 101 ? 0.953 -12.971 -6.220 1.00 96.50 101 LEU A CA 1
ATOM 771 C C . LEU A 1 101 ? 1.703 -11.707 -6.626 1.00 96.50 101 LEU A C 1
ATOM 773 O O . LEU A 1 101 ? 2.906 -11.591 -6.377 1.00 96.50 101 LEU A O 1
ATOM 777 N N . ILE A 1 102 ? 0.976 -10.734 -7.169 1.00 97.19 102 ILE A N 1
ATOM 778 C CA . ILE A 1 102 ? 1.486 -9.372 -7.361 1.00 97.19 102 ILE A CA 1
ATOM 779 C C . ILE A 1 102 ? 0.930 -8.426 -6.284 1.00 97.19 102 ILE A C 1
ATOM 781 O O . ILE A 1 102 ? -0.094 -8.731 -5.660 1.00 97.19 102 ILE A O 1
ATOM 785 N N . PRO A 1 103 ? 1.577 -7.268 -6.043 1.00 96.62 103 PRO A N 1
ATOM 786 C CA . PRO A 1 103 ? 1.036 -6.250 -5.148 1.00 96.62 103 PRO A CA 1
ATOM 787 C C . PRO A 1 103 ? -0.410 -5.883 -5.520 1.00 96.62 103 PRO A C 1
ATOM 789 O O . PRO A 1 103 ? -0.688 -5.567 -6.675 1.00 96.62 103 PRO A O 1
ATOM 792 N N . GLY A 1 104 ? -1.322 -5.936 -4.545 1.00 96.06 104 GLY A N 1
ATOM 793 C CA . GLY A 1 104 ? -2.755 -5.690 -4.731 1.00 96.06 104 GLY A CA 1
ATOM 794 C C . GLY A 1 104 ? -3.627 -6.951 -4.729 1.00 96.06 104 GLY A C 1
ATOM 795 O O . GLY A 1 104 ? -4.795 -6.866 -4.349 1.00 96.06 104 GLY A O 1
ATOM 796 N N . ASP A 1 105 ? -3.100 -8.129 -5.093 1.00 96.31 105 ASP A N 1
ATOM 797 C CA . ASP A 1 105 ? -3.909 -9.360 -5.171 1.00 96.31 105 ASP A CA 1
ATOM 798 C C . ASP A 1 105 ? -4.489 -9.750 -3.796 1.00 96.31 105 ASP A C 1
ATOM 800 O O . ASP A 1 105 ? -5.677 -10.074 -3.672 1.00 96.31 105 ASP A O 1
ATOM 804 N N . LYS A 1 106 ? -3.668 -9.671 -2.736 1.00 95.81 106 LYS A N 1
ATOM 805 C CA . LYS A 1 106 ? -4.092 -9.985 -1.361 1.00 95.81 106 LYS A CA 1
ATOM 806 C C . LYS A 1 106 ? -5.159 -9.018 -0.871 1.00 95.81 106 LYS A C 1
ATOM 808 O O . LYS A 1 106 ? -6.137 -9.441 -0.254 1.00 95.81 106 LYS A O 1
ATOM 813 N N . GLU A 1 107 ? -4.979 -7.732 -1.141 1.00 97.12 107 GLU A N 1
ATOM 814 C CA . GLU A 1 107 ? -5.888 -6.667 -0.741 1.00 97.12 107 GLU A CA 1
ATOM 815 C C . GLU A 1 107 ? -7.241 -6.822 -1.440 1.00 97.12 107 GLU A C 1
ATOM 817 O O . GLU A 1 107 ? -8.271 -6.762 -0.772 1.00 97.12 107 GLU A O 1
ATOM 822 N N . ILE A 1 108 ? -7.253 -7.116 -2.746 1.00 97.38 108 ILE A N 1
ATOM 823 C CA . ILE A 1 108 ? -8.479 -7.384 -3.514 1.00 97.38 108 ILE A CA 1
ATO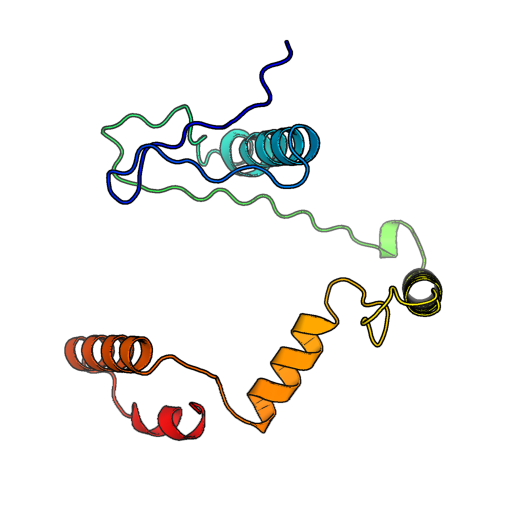M 824 C C . ILE A 1 108 ? -9.220 -8.598 -2.946 1.00 97.38 108 ILE A C 1
ATOM 826 O O . ILE A 1 108 ? -10.431 -8.533 -2.732 1.00 97.38 108 ILE A O 1
ATOM 830 N N . SER A 1 109 ? -8.511 -9.700 -2.683 1.00 96.56 109 SER A N 1
ATOM 831 C CA . SER A 1 109 ? -9.116 -10.908 -2.109 1.00 96.56 109 SER A CA 1
ATOM 832 C C . SER A 1 109 ? -9.699 -10.642 -0.721 1.00 96.56 109 SER A C 1
ATOM 834 O O . SER A 1 109 ? -10.845 -10.990 -0.447 1.00 96.56 109 SER A O 1
ATOM 836 N N . THR A 1 110 ? -8.930 -9.976 0.140 1.00 96.81 110 THR A N 1
ATOM 837 C CA . THR A 1 110 ? -9.343 -9.625 1.506 1.00 96.81 110 THR A CA 1
ATOM 838 C C . THR A 1 110 ? -10.542 -8.680 1.499 1.00 96.81 110 THR A C 1
ATOM 840 O O . THR A 1 110 ? -11.442 -8.807 2.321 1.00 96.81 110 THR A O 1
ATOM 843 N N . ASN A 1 111 ? -10.577 -7.730 0.567 1.00 96.88 111 ASN A N 1
ATOM 844 C CA . ASN A 1 111 ? -11.678 -6.791 0.417 1.00 96.88 111 ASN A CA 1
ATOM 845 C C . ASN A 1 111 ? -12.967 -7.509 -0.021 1.00 96.88 111 ASN A C 1
ATOM 847 O O . ASN A 1 111 ? -13.997 -7.339 0.628 1.00 96.88 111 ASN A O 1
ATOM 851 N N . LYS A 1 112 ? -12.895 -8.382 -1.037 1.00 97.25 112 LYS A N 1
ATOM 852 C CA . LYS A 1 112 ? -14.032 -9.216 -1.475 1.00 97.25 112 LYS A CA 1
ATOM 853 C C . LYS A 1 112 ? -14.575 -10.093 -0.348 1.00 97.25 112 LYS A C 1
ATOM 855 O O . LYS A 1 112 ? -15.788 -10.175 -0.174 1.00 97.25 112 LYS A O 1
ATOM 860 N N . ASP A 1 113 ? -13.682 -10.730 0.407 1.00 96.44 113 ASP A N 1
ATOM 861 C CA . ASP A 1 113 ? -14.052 -11.542 1.564 1.00 96.44 113 ASP A CA 1
ATOM 862 C C . ASP A 1 113 ? -14.778 -10.701 2.618 1.00 96.44 113 ASP A C 1
ATOM 864 O O . ASP A 1 113 ? -15.893 -11.039 3.000 1.00 96.44 113 ASP A O 1
ATOM 868 N N . ARG A 1 114 ? -14.216 -9.550 3.001 1.00 95.62 114 ARG A N 1
ATOM 869 C CA . ARG A 1 114 ? -14.807 -8.650 4.003 1.00 95.62 114 ARG A CA 1
ATOM 870 C C . ARG A 1 114 ? -16.160 -8.077 3.590 1.00 95.62 114 ARG A C 1
ATOM 872 O O . ARG A 1 114 ? -17.038 -7.944 4.435 1.00 95.62 114 ARG A O 1
ATOM 879 N N . PHE A 1 115 ? -16.363 -7.779 2.306 1.00 93.94 115 PHE A N 1
ATOM 880 C CA . PHE A 1 115 ? -17.672 -7.352 1.799 1.00 93.94 115 PHE A CA 1
ATOM 881 C C . PHE A 1 115 ? -18.728 -8.456 1.873 1.00 93.94 115 PHE A C 1
ATOM 883 O O . PHE A 1 115 ? -19.903 -8.161 2.071 1.00 93.94 115 PHE A O 1
ATOM 890 N N . LYS A 1 116 ? -18.326 -9.719 1.699 1.00 94.81 116 LYS A N 1
ATOM 891 C CA . LYS A 1 116 ? -19.244 -10.863 1.708 1.00 94.81 116 LYS A CA 1
ATOM 8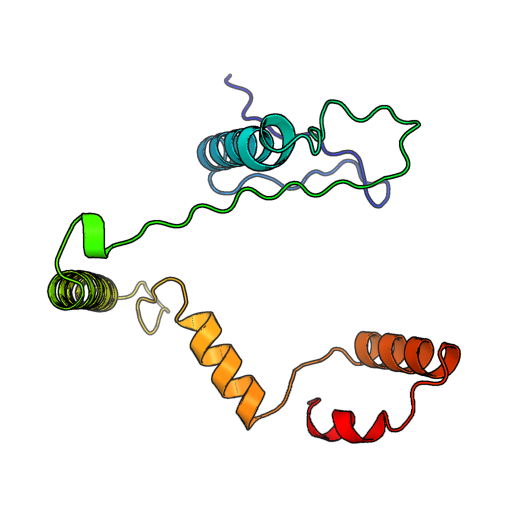92 C C . LYS A 1 116 ? -19.501 -11.405 3.116 1.00 94.81 116 LYS A C 1
ATOM 894 O O . LYS A 1 116 ? -20.623 -11.783 3.427 1.00 94.81 116 LYS A O 1
ATOM 899 N N . ASN A 1 117 ? -18.453 -11.484 3.929 1.00 94.69 117 ASN A N 1
ATOM 900 C CA . ASN A 1 117 ? -18.420 -12.249 5.173 1.00 94.69 117 ASN A CA 1
ATOM 901 C C . ASN A 1 117 ? -18.296 -11.371 6.428 1.00 94.69 117 ASN A C 1
ATOM 903 O O . ASN A 1 117 ? -18.303 -11.917 7.529 1.00 94.69 117 ASN A O 1
ATOM 907 N N . GLY A 1 118 ? -18.182 -10.049 6.280 1.00 93.88 118 GLY A N 1
ATOM 908 C CA . GLY A 1 118 ? -18.018 -9.107 7.387 1.00 93.88 118 GLY A CA 1
ATOM 909 C C . GLY A 1 118 ? -16.556 -8.797 7.730 1.00 93.88 118 GLY A C 1
ATOM 910 O O . GLY A 1 118 ? -15.610 -9.432 7.258 1.00 93.88 118 GLY A O 1
ATOM 911 N N . LEU A 1 119 ? -16.365 -7.765 8.548 1.00 95.31 119 LEU A N 1
ATOM 912 C CA . LEU A 1 119 ? -15.073 -7.267 9.00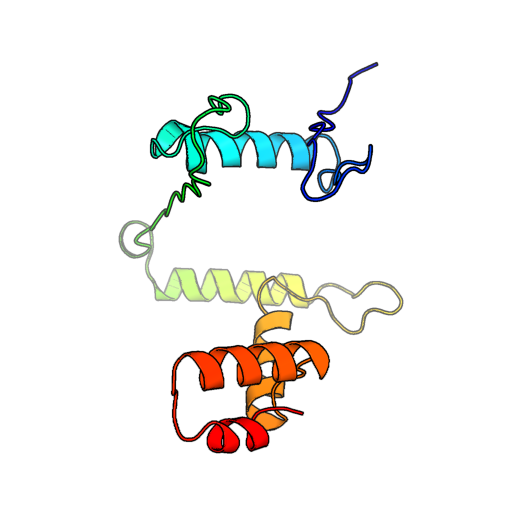0 1.00 95.31 119 LEU A CA 1
ATOM 913 C C . LEU A 1 119 ? -14.634 -8.001 10.272 1.00 95.31 119 LEU A C 1
ATOM 915 O O . LEU A 1 119 ? -15.356 -7.951 11.267 1.00 95.31 119 LEU A O 1
ATOM 919 N N . PRO A 1 120 ? -13.432 -8.605 10.290 1.00 94.19 120 PRO A N 1
ATOM 920 C CA . PRO A 1 120 ? -12.878 -9.166 11.511 1.00 94.19 120 PRO A CA 1
ATOM 921 C C . PRO A 1 120 ? -12.386 -8.021 12.401 1.00 94.19 120 PRO A C 1
ATOM 923 O O . PRO A 1 120 ? -11.313 -7.455 12.171 1.00 94.19 120 PRO A O 1
ATOM 926 N N . VAL A 1 121 ? -13.180 -7.662 13.405 1.00 93.69 121 VAL A N 1
ATOM 927 C CA . VAL A 1 121 ? -12.834 -6.629 14.388 1.00 93.69 121 VAL A CA 1
ATOM 928 C C . VAL A 1 121 ? -12.641 -7.307 15.735 1.00 93.69 121 VAL A C 1
ATOM 930 O O . VAL A 1 121 ? -13.506 -8.039 16.203 1.00 93.69 121 VAL A O 1
ATOM 933 N N . ALA A 1 122 ? -11.496 -7.074 16.377 1.00 94.31 122 ALA A N 1
ATOM 934 C CA . ALA A 1 122 ? -11.263 -7.618 17.710 1.00 94.31 122 ALA A CA 1
ATOM 935 C C . ALA A 1 122 ? -12.321 -7.071 18.691 1.00 94.31 122 ALA A C 1
ATOM 937 O O . ALA A 1 122 ? -12.544 -5.856 18.683 1.00 94.31 122 ALA A O 1
ATOM 938 N N . PRO A 1 123 ? -12.909 -7.899 19.578 1.00 92.44 123 PRO A N 1
ATOM 939 C CA . PRO A 1 123 ? -13.989 -7.462 20.465 1.00 92.44 123 PRO A CA 1
ATOM 940 C C . PRO A 1 123 ? -13.649 -6.193 21.254 1.00 92.44 123 PRO A C 1
ATOM 942 O O . PRO A 1 123 ? -14.424 -5.247 21.273 1.00 92.44 123 PRO A O 1
ATOM 945 N N . LEU A 1 124 ? -12.431 -6.111 21.800 1.00 95.00 124 LEU A N 1
ATOM 946 C CA . LEU A 1 124 ? -11.966 -4.932 22.538 1.00 95.00 124 LEU A CA 1
ATOM 947 C C . LEU A 1 124 ? -11.931 -3.654 21.682 1.00 95.00 124 LEU A C 1
ATOM 949 O O . LEU A 1 124 ? -12.234 -2.570 22.173 1.00 95.00 124 LEU A O 1
ATOM 953 N N . VAL A 1 125 ? -11.563 -3.763 20.402 1.00 94.62 125 VAL A N 1
ATOM 954 C CA . VAL A 1 125 ? -11.570 -2.616 19.482 1.00 94.62 125 VAL A CA 1
ATOM 955 C C . VAL A 1 125 ? -13.004 -2.156 19.237 1.00 94.62 125 VAL A C 1
ATOM 957 O O . VAL A 1 125 ? -13.255 -0.953 19.240 1.00 94.62 125 VAL A O 1
ATOM 960 N N . TRP A 1 126 ? -13.946 -3.091 19.082 1.00 93.62 126 TRP A N 1
ATOM 961 C CA . TRP A 1 126 ? -15.357 -2.752 18.910 1.00 93.62 126 TRP A CA 1
ATOM 962 C C . TRP A 1 126 ? -15.957 -2.088 20.152 1.00 93.62 126 TRP A C 1
ATOM 964 O O . TRP A 1 126 ? -16.618 -1.059 20.030 1.00 93.62 126 TRP A O 1
ATOM 974 N N . GLU A 1 127 ? -15.652 -2.592 21.349 1.00 93.12 127 GLU A N 1
ATOM 975 C CA . GLU A 1 127 ? -16.070 -1.954 22.605 1.00 93.12 127 GLU A CA 1
ATOM 976 C C . GLU A 1 127 ? -15.523 -0.526 22.739 1.00 93.12 127 GLU A C 1
ATOM 978 O O . GLU A 1 127 ? -16.256 0.393 23.106 1.00 93.12 127 GLU A O 1
ATOM 983 N N . ASN A 1 128 ? -14.259 -0.298 22.368 1.00 95.06 128 ASN A N 1
ATOM 984 C CA . ASN A 1 128 ? -13.671 1.043 22.385 1.00 95.06 128 ASN A CA 1
ATOM 985 C C . ASN A 1 128 ? -14.365 1.999 21.402 1.00 95.06 128 ASN A C 1
ATOM 987 O O . ASN A 1 128 ? -14.562 3.177 21.718 1.00 95.06 128 ASN A O 1
ATOM 991 N N . ILE A 1 129 ? -14.747 1.504 20.219 1.00 93.44 129 ILE A N 1
ATOM 992 C CA . ILE A 1 129 ? -15.519 2.276 19.240 1.00 93.44 129 ILE A CA 1
ATOM 993 C C . ILE A 1 129 ? -16.893 2.629 19.818 1.00 93.44 129 ILE A C 1
ATOM 995 O O . ILE A 1 129 ? -17.250 3.808 19.817 1.00 93.44 129 ILE A O 1
ATOM 999 N N . LYS A 1 130 ? -17.622 1.651 20.375 1.00 93.00 130 LYS A N 1
ATOM 1000 C CA . LYS A 1 130 ? -18.937 1.877 20.997 1.00 93.00 130 LYS A CA 1
ATOM 1001 C C . LYS A 1 130 ? -18.869 2.893 22.134 1.00 93.00 130 LYS A C 1
ATOM 1003 O O . LYS A 1 130 ? -19.588 3.885 22.092 1.00 93.00 130 LYS A O 1
ATOM 1008 N N . SER A 1 131 ? -17.934 2.733 23.072 1.00 94.56 131 SER A N 1
ATOM 1009 C CA . SER A 1 131 ? -17.778 3.678 24.187 1.00 94.56 131 SER A CA 1
ATOM 1010 C C . SER A 1 131 ? -17.466 5.102 23.707 1.00 94.56 131 SER A C 1
ATOM 1012 O O . SER A 1 131 ? -17.904 6.082 24.309 1.00 94.56 131 SER A O 1
ATOM 1014 N N . THR A 1 132 ? -16.709 5.245 22.616 1.00 95.75 132 THR A N 1
ATOM 1015 C CA . THR A 1 132 ? -16.402 6.564 22.043 1.00 95.75 132 THR A CA 1
ATOM 1016 C C . THR A 1 132 ? -17.631 7.185 21.386 1.00 95.75 132 THR A C 1
ATOM 1018 O O . THR A 1 132 ? -17.904 8.367 21.583 1.00 95.75 132 THR A O 1
ATOM 1021 N N . ALA A 1 133 ? -18.394 6.391 20.639 1.00 94.69 133 ALA A N 1
ATOM 1022 C CA . ALA A 1 133 ? -19.631 6.821 20.006 1.00 94.69 133 ALA A CA 1
ATOM 1023 C C . ALA A 1 133 ? -20.708 7.228 21.026 1.00 94.69 133 ALA A C 1
ATOM 1025 O O . ALA A 1 133 ? -21.345 8.263 20.840 1.00 94.69 133 ALA A O 1
ATOM 1026 N N . GLU A 1 134 ? -20.848 6.491 22.130 1.00 93.56 134 GLU A N 1
ATOM 1027 C CA . GLU A 1 134 ? -21.741 6.839 23.243 1.00 93.56 134 GLU A CA 1
ATOM 1028 C C . GLU A 1 134 ? -21.385 8.197 23.856 1.00 93.56 134 GLU A C 1
ATOM 1030 O O . GLU A 1 134 ? -22.250 9.058 24.000 1.00 93.56 134 GLU A O 1
ATOM 1035 N N . LYS A 1 135 ? -20.098 8.444 24.144 1.00 96.50 135 LYS A N 1
ATOM 1036 C CA . LYS A 1 135 ? -19.629 9.737 24.682 1.00 96.50 135 LYS A CA 1
ATOM 1037 C C . LYS A 1 135 ? -19.937 10.914 23.756 1.00 96.50 135 LYS A C 1
ATOM 1039 O O . LYS A 1 135 ? -20.097 12.037 24.226 1.00 96.50 135 LYS A O 1
ATOM 1044 N N . LEU A 1 136 ? -19.984 10.659 22.451 1.00 97.12 136 LEU A N 1
ATOM 1045 C CA . LEU A 1 136 ? -20.267 11.652 21.418 1.00 97.12 136 LEU A CA 1
ATOM 1046 C C . LEU A 1 136 ? -21.744 11.672 20.989 1.00 97.12 136 LEU A C 1
ATOM 1048 O O . LEU A 1 136 ? -22.091 12.434 20.089 1.00 97.12 136 LEU A O 1
ATOM 1052 N N . ASN A 1 137 ? -22.612 10.878 21.628 1.00 95.44 137 ASN A N 1
ATOM 1053 C CA . ASN A 1 137 ? -24.032 10.732 21.295 1.00 95.44 137 ASN A CA 1
ATOM 1054 C C . ASN A 1 137 ? -24.289 10.365 19.820 1.00 95.44 137 ASN A C 1
ATOM 1056 O O . ASN A 1 137 ? -25.231 10.861 19.202 1.00 95.44 137 ASN A O 1
ATOM 1060 N N . VAL A 1 138 ? -23.449 9.506 19.235 1.00 94.38 138 VAL A N 1
ATOM 1061 C CA . VAL A 1 138 ? -23.660 8.998 17.873 1.00 94.38 138 VAL A CA 1
ATOM 1062 C C . VAL A 1 138 ? -24.774 7.940 17.900 1.00 94.38 138 VAL A C 1
ATOM 1064 O O . VAL A 1 138 ? -24.612 6.922 18.574 1.00 94.38 138 VAL A O 1
ATOM 1067 N N . PRO A 1 139 ? -25.893 8.139 17.178 1.00 89.50 139 PRO A N 1
ATOM 1068 C CA . PRO A 1 139 ? -27.013 7.204 17.199 1.00 89.50 139 PRO A CA 1
ATOM 1069 C C . PRO A 1 139 ? -26.776 5.975 16.302 1.00 89.50 139 PRO A C 1
ATOM 1071 O O . PRO A 1 139 ? -25.928 5.990 15.406 1.00 89.50 139 PRO A O 1
ATOM 1074 N N . GLU A 1 140 ? -27.600 4.940 16.505 1.00 85.75 140 GLU A N 1
ATOM 1075 C CA . GLU A 1 140 ? -27.748 3.769 15.618 1.00 85.75 140 GLU A CA 1
ATOM 1076 C C . GLU A 1 140 ? -26.460 2.963 15.363 1.00 85.75 140 GLU A C 1
ATOM 1078 O O . GLU A 1 140 ? -26.144 2.616 14.223 1.00 85.75 140 GLU A O 1
ATOM 1083 N N . LEU A 1 141 ? -25.702 2.629 16.408 1.00 86.31 141 LEU A N 1
ATOM 1084 C CA . LEU A 1 141 ? -24.495 1.803 16.253 1.00 86.31 141 LEU A CA 1
ATOM 1085 C C . LEU A 1 141 ? -24.801 0.364 15.817 1.00 86.31 141 LEU A C 1
ATOM 1087 O O . LEU A 1 141 ? -24.012 -0.233 15.083 1.00 86.31 141 LEU A O 1
ATOM 1091 N N . ASP A 1 142 ? -25.979 -0.145 16.168 1.00 86.31 142 ASP A N 1
ATOM 1092 C CA . ASP A 1 142 ? -26.434 -1.508 15.872 1.00 86.31 142 ASP A CA 1
ATOM 1093 C C . ASP A 1 142 ? -26.455 -1.814 14.363 1.00 86.31 142 ASP A C 1
ATOM 1095 O O . ASP A 1 142 ? -26.303 -2.960 13.935 1.00 86.31 142 ASP A O 1
ATOM 1099 N N . ARG A 1 143 ? -26.569 -0.782 13.510 1.00 87.19 143 ARG A N 1
ATOM 1100 C CA . ARG A 1 143 ? -26.519 -0.944 12.045 1.00 87.19 143 ARG A CA 1
ATOM 1101 C C . ARG A 1 143 ? -25.183 -1.507 11.552 1.00 87.19 143 ARG A C 1
ATOM 1103 O O . ARG A 1 143 ? -25.128 -2.069 10.460 1.00 87.19 143 ARG A O 1
ATOM 1110 N N . PHE A 1 144 ? -24.120 -1.352 12.340 1.00 88.12 144 PHE A N 1
ATOM 1111 C CA . PHE A 1 144 ? -22.783 -1.843 12.021 1.00 88.12 144 PHE A CA 1
ATOM 1112 C C . PHE A 1 144 ? -22.517 -3.250 12.558 1.00 88.12 144 PHE A C 1
ATOM 1114 O O . PHE A 1 144 ? -21.610 -3.907 12.055 1.00 88.12 144 PHE A O 1
ATOM 1121 N N . GLU A 1 145 ? -23.309 -3.753 13.509 1.00 83.62 145 GLU A N 1
ATOM 1122 C CA . GLU A 1 145 ? -23.081 -5.077 14.106 1.00 83.62 145 GLU A CA 1
ATOM 1123 C C . GLU A 1 145 ? -23.167 -6.193 13.068 1.00 83.62 145 GLU A C 1
ATOM 1125 O O . GLU A 1 145 ? -22.351 -7.105 13.069 1.00 83.62 145 GLU A O 1
ATOM 1130 N N . LYS A 1 146 ? -24.079 -6.067 12.097 1.00 83.50 146 LYS A N 1
ATOM 1131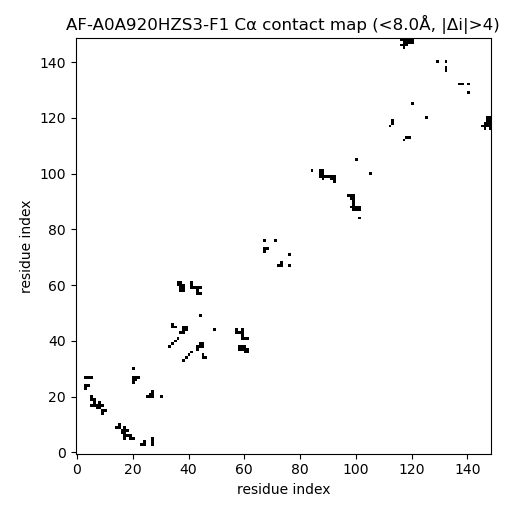 C CA . LYS A 1 146 ? -24.200 -7.019 10.980 1.00 83.50 146 LYS A CA 1
ATOM 1132 C C . LYS A 1 146 ? -22.974 -7.044 10.064 1.00 83.50 146 LYS A C 1
ATOM 1134 O O . LYS A 1 146 ? -22.788 -8.011 9.332 1.00 83.50 146 LYS A O 1
ATOM 1139 N N . ALA A 1 147 ? -22.184 -5.971 10.053 1.00 86.12 147 ALA A N 1
ATOM 1140 C CA . ALA A 1 147 ? -20.975 -5.864 9.246 1.00 86.12 147 ALA A CA 1
ATOM 1141 C C . ALA A 1 147 ? -19.731 -6.373 9.985 1.00 86.12 147 ALA A C 1
ATOM 1143 O O . ALA A 1 147 ? -18.688 -6.518 9.352 1.00 86.12 147 ALA A O 1
ATOM 1144 N N . ILE A 1 148 ? -19.817 -6.633 11.290 1.00 88.69 148 ILE A N 1
ATOM 1145 C CA . ILE A 1 148 ? -18.716 -7.136 12.109 1.00 88.69 148 ILE A CA 1
ATOM 1146 C C . ILE A 1 148 ? -18.911 -8.634 12.311 1.00 88.69 148 ILE A C 1
ATOM 1148 O O . ILE A 1 148 ? -20.014 -9.097 12.589 1.00 88.69 148 ILE A O 1
ATOM 1152 N N . LYS A 1 149 ? -17.829 -9.388 12.136 1.00 81.19 149 LYS A N 1
ATOM 1153 C CA . LYS A 1 149 ? -17.789 -10.834 12.338 1.00 81.19 149 LYS A CA 1
ATOM 1154 C C . LYS A 1 149 ? -16.935 -11.158 13.551 1.00 81.19 149 LYS A C 1
ATOM 1156 O O . LYS A 1 149 ? -17.434 -11.911 14.412 1.00 81.19 149 LYS A O 1
#

Mean predicted aligned error: 8.63 Å

pLDDT: mean 85.74, std 17.36, range [31.25, 98.31]

Sequence (149 aa):
MVKYLTMRFQIPNKGTGAITAFGLHKGSGINFMMEILGGALTGSGVNGGVDKDKENIQNGMLSVYISIKNFVDLNYFKNEVKLYSDFVRSSPPAKNVEQVLIPGDKEISTNKDRFKNGLPVAPLVWENIKSTAEKLNVPELDRFEKAIK

Nearest PDB structures (foldseek):
  1x0a-assembly1_A  TM=8.489E-01  e=8.546E-05  Thermus thermophilus HB8
  1v9n-assembly1_A-2  TM=8.406E-01  e=1.498E-04  Pyrococcus horikoshii OT3
  3i0p-assembly1_A-2  TM=9.119E-01  e=2.154E-03  Entamoeba histolytica
  4h8a-assembly1_A  TM=8.518E-01  e=1.335E-02  Escherichia coli